Protein AF-A0A916Y5K3-F1 (afdb_monomer_lite)

Structure (mmCIF, N/CA/C/O backbone):
data_AF-A0A916Y5K3-F1
#
_entry.id   AF-A0A916Y5K3-F1
#
loop_
_atom_site.group_PDB
_atom_site.id
_atom_site.type_symbol
_atom_site.label_atom_id
_atom_site.label_alt_id
_atom_site.label_comp_id
_atom_site.label_asym_id
_atom_site.label_entity_id
_atom_site.label_seq_id
_atom_site.pdbx_PDB_ins_code
_atom_site.Cartn_x
_atom_site.Cartn_y
_atom_site.Cartn_z
_atom_site.occupancy
_atom_site.B_iso_or_equiv
_atom_site.auth_seq_id
_atom_site.auth_comp_id
_atom_site.auth_asym_id
_atom_site.auth_atom_id
_atom_site.pdbx_PDB_model_num
ATOM 1 N N . MET A 1 1 ? 9.967 11.584 -14.948 1.00 51.75 1 MET A N 1
ATOM 2 C CA . MET A 1 1 ? 10.440 11.968 -13.600 1.00 51.75 1 MET A CA 1
ATOM 3 C C . MET A 1 1 ? 10.871 10.692 -12.907 1.00 51.75 1 MET A C 1
ATOM 5 O O . MET A 1 1 ? 10.026 9.836 -12.702 1.00 51.75 1 MET A O 1
ATOM 9 N N . SER A 1 2 ? 12.163 10.519 -12.639 1.00 63.81 2 SER A N 1
ATOM 10 C CA . SER A 1 2 ? 12.663 9.316 -11.961 1.00 63.81 2 SER A CA 1
ATOM 11 C C . SER A 1 2 ? 12.375 9.411 -10.464 1.00 63.81 2 SER A C 1
ATOM 13 O O . SER A 1 2 ? 12.598 10.466 -9.868 1.00 63.81 2 SER A O 1
ATOM 15 N N . ALA A 1 3 ? 11.854 8.342 -9.862 1.00 78.56 3 ALA A N 1
ATOM 16 C CA . ALA A 1 3 ? 11.549 8.326 -8.436 1.00 78.56 3 ALA A CA 1
ATOM 17 C C . ALA A 1 3 ? 12.839 8.392 -7.595 1.00 78.56 3 ALA A C 1
ATOM 19 O O . ALA A 1 3 ? 13.803 7.673 -7.861 1.00 78.56 3 ALA A O 1
ATOM 20 N N . ASP A 1 4 ? 12.857 9.253 -6.576 1.00 87.50 4 ASP A N 1
ATOM 21 C CA . ASP A 1 4 ? 13.990 9.397 -5.659 1.00 87.50 4 ASP A CA 1
ATOM 22 C C . ASP A 1 4 ? 13.967 8.278 -4.607 1.00 87.50 4 ASP A C 1
ATOM 24 O O . ASP A 1 4 ? 13.232 8.336 -3.618 1.00 87.50 4 ASP A O 1
ATOM 28 N N . LEU A 1 5 ? 14.783 7.247 -4.836 1.00 88.06 5 LEU A N 1
ATOM 29 C CA . LEU A 1 5 ? 14.862 6.051 -3.994 1.00 88.06 5 LEU A CA 1
ATOM 30 C C . LEU A 1 5 ? 15.294 6.352 -2.551 1.00 88.06 5 LEU A C 1
ATOM 32 O O . LEU A 1 5 ? 14.921 5.622 -1.635 1.00 88.06 5 LEU A O 1
ATOM 36 N N . SER A 1 6 ? 16.053 7.429 -2.325 1.00 90.25 6 SER A N 1
ATOM 37 C CA . SER A 1 6 ? 16.591 7.760 -0.997 1.00 90.25 6 SER A CA 1
ATOM 38 C C . SER A 1 6 ? 15.511 8.143 0.022 1.00 90.25 6 SER A C 1
ATOM 40 O O . SER A 1 6 ? 15.735 8.063 1.228 1.00 90.25 6 SER A O 1
ATOM 42 N N . LYS A 1 7 ? 14.324 8.533 -0.457 1.00 89.44 7 LYS A N 1
ATOM 43 C CA . LYS A 1 7 ? 13.197 8.993 0.367 1.00 89.44 7 LYS A CA 1
ATOM 44 C C . LYS A 1 7 ? 12.125 7.926 0.587 1.00 89.44 7 LYS A C 1
ATOM 46 O O . LYS A 1 7 ? 11.134 8.194 1.263 1.00 89.44 7 LYS A O 1
ATOM 51 N N . MET A 1 8 ? 12.290 6.738 0.008 1.00 91.88 8 MET A N 1
ATOM 52 C CA . MET A 1 8 ? 11.292 5.673 0.078 1.00 91.88 8 MET A CA 1
ATOM 53 C C . MET A 1 8 ? 11.357 4.919 1.406 1.00 91.88 8 MET A C 1
ATOM 55 O O . MET A 1 8 ? 12.430 4.636 1.939 1.00 91.88 8 MET A O 1
ATOM 59 N N . ALA A 1 9 ? 10.192 4.522 1.920 1.00 92.56 9 ALA A N 1
ATOM 60 C CA . ALA A 1 9 ? 10.136 3.603 3.051 1.00 92.56 9 ALA A CA 1
ATOM 61 C C . ALA A 1 9 ? 10.718 2.225 2.655 1.00 92.56 9 ALA A C 1
ATOM 63 O O . ALA A 1 9 ? 10.640 1.851 1.486 1.00 92.56 9 ALA A O 1
ATOM 64 N N . PRO A 1 10 ? 11.227 1.399 3.587 1.00 94.62 10 PRO A N 1
ATOM 65 C CA . PRO A 1 10 ? 11.921 0.152 3.236 1.00 94.62 10 PRO A CA 1
ATOM 66 C C . PRO A 1 10 ? 11.126 -0.817 2.341 1.00 94.62 10 PRO A C 1
ATOM 68 O O . PRO A 1 10 ? 11.679 -1.410 1.417 1.00 94.62 10 PRO A O 1
ATOM 71 N N . ALA A 1 11 ? 9.818 -0.969 2.580 1.00 94.38 11 ALA A N 1
ATOM 72 C CA . ALA A 1 11 ? 8.956 -1.823 1.757 1.00 94.38 11 ALA A CA 1
ATOM 73 C C . ALA A 1 11 ? 8.743 -1.257 0.342 1.00 94.38 11 ALA A C 1
ATOM 75 O O . ALA A 1 11 ? 8.694 -2.008 -0.628 1.00 94.38 11 ALA A O 1
ATOM 76 N N . GLU A 1 12 ? 8.653 0.068 0.245 1.00 94.44 12 GLU A N 1
ATOM 77 C CA . GLU A 1 12 ? 8.509 0.805 -1.005 1.00 94.44 12 GLU A CA 1
ATOM 78 C C . GLU A 1 12 ? 9.791 0.727 -1.839 1.00 94.44 12 GLU A C 1
ATOM 80 O O . GLU A 1 12 ? 9.747 0.349 -3.006 1.00 94.44 12 GLU A O 1
ATOM 85 N N . LEU A 1 13 ? 10.939 0.969 -1.200 1.00 95.38 13 LEU A N 1
ATOM 86 C CA . LEU A 1 13 ? 12.261 0.847 -1.802 1.00 95.38 13 LEU A CA 1
ATOM 87 C C . LEU A 1 13 ? 12.489 -0.561 -2.353 1.00 95.38 13 LEU A C 1
ATOM 89 O O . LEU A 1 13 ? 12.953 -0.722 -3.476 1.00 95.38 13 LEU A O 1
ATOM 93 N N . LYS A 1 14 ? 12.121 -1.594 -1.586 1.00 95.38 14 LYS A N 1
ATOM 94 C CA . LYS A 1 14 ? 12.216 -2.984 -2.038 1.00 95.38 14 LYS A CA 1
ATOM 95 C C . LYS A 1 14 ? 11.357 -3.236 -3.278 1.00 95.38 14 LYS A C 1
ATOM 97 O O . LYS A 1 14 ? 11.825 -3.901 -4.201 1.00 95.38 14 LYS A O 1
ATOM 102 N N . ALA A 1 15 ? 10.125 -2.727 -3.306 1.00 95.00 15 ALA A N 1
ATOM 103 C CA . ALA A 1 15 ? 9.248 -2.859 -4.466 1.00 95.00 15 ALA A CA 1
ATOM 104 C C . ALA A 1 15 ? 9.835 -2.143 -5.693 1.00 95.00 15 ALA A C 1
ATOM 106 O O . ALA A 1 15 ? 9.921 -2.756 -6.752 1.00 95.00 15 ALA A O 1
ATOM 107 N N . ALA A 1 16 ? 10.336 -0.916 -5.523 1.00 94.50 16 ALA A N 1
ATOM 108 C CA . ALA A 1 16 ? 11.004 -0.142 -6.569 1.00 94.50 16 ALA A CA 1
ATOM 109 C C . ALA A 1 16 ? 12.274 -0.826 -7.103 1.00 94.50 16 ALA A C 1
ATOM 111 O O . ALA A 1 16 ? 12.496 -0.887 -8.307 1.00 94.50 16 ALA A O 1
ATOM 112 N N . MET A 1 17 ? 13.106 -1.386 -6.223 1.00 94.94 17 MET A N 1
ATOM 113 C CA . MET A 1 17 ? 14.322 -2.105 -6.620 1.00 94.94 17 MET A CA 1
ATOM 114 C C . MET A 1 17 ? 14.027 -3.438 -7.316 1.00 94.94 17 MET A C 1
ATOM 116 O O . MET A 1 17 ? 14.829 -3.886 -8.127 1.00 94.94 17 MET A O 1
ATOM 120 N N . THR A 1 18 ? 12.901 -4.080 -6.996 1.00 94.19 18 THR A N 1
ATOM 121 C CA . THR A 1 18 ? 12.532 -5.382 -7.575 1.00 94.19 18 THR A CA 1
ATOM 122 C C . THR A 1 18 ? 11.780 -5.226 -8.899 1.00 94.19 18 THR A C 1
ATOM 124 O O . THR A 1 18 ? 12.056 -5.960 -9.839 1.00 94.19 18 THR A O 1
ATOM 127 N N . GLY A 1 19 ? 10.821 -4.296 -8.968 1.00 90.56 19 GLY A N 1
ATOM 128 C CA . GLY A 1 19 ? 9.932 -4.097 -10.121 1.00 90.56 19 GLY A CA 1
ATOM 129 C C . GLY A 1 19 ? 10.277 -2.898 -11.006 1.00 90.56 19 GLY A C 1
ATOM 130 O O . GLY A 1 19 ? 9.600 -2.674 -12.002 1.00 90.56 19 GLY A O 1
ATOM 131 N N . GLY A 1 20 ? 11.306 -2.123 -10.657 1.00 93.38 20 GLY A N 1
ATOM 132 C CA . GLY A 1 20 ? 11.635 -0.869 -11.329 1.00 93.38 20 GLY A CA 1
ATOM 133 C C . GLY A 1 20 ? 10.792 0.316 -10.847 1.00 93.38 20 GLY A C 1
ATOM 134 O O . GLY A 1 20 ? 9.946 0.204 -9.959 1.00 93.38 20 GLY A O 1
ATOM 135 N N . THR A 1 21 ? 11.061 1.483 -11.432 1.00 94.19 21 THR A N 1
ATOM 136 C CA . THR A 1 21 ? 10.405 2.762 -11.099 1.00 94.19 21 THR A CA 1
ATOM 137 C C . THR A 1 21 ? 9.678 3.388 -12.286 1.00 94.19 21 THR A C 1
ATOM 139 O O . THR A 1 21 ? 9.392 4.589 -12.278 1.00 94.19 21 THR A O 1
ATOM 142 N N . ASP A 1 22 ? 9.379 2.594 -13.316 1.00 93.56 22 ASP A N 1
ATOM 143 C CA . ASP A 1 22 ? 8.674 3.099 -14.487 1.00 93.56 22 ASP A CA 1
ATOM 144 C C . ASP A 1 22 ? 7.237 3.509 -14.134 1.00 93.56 22 ASP A C 1
ATOM 146 O O . ASP A 1 22 ? 6.495 2.783 -13.472 1.00 93.56 22 ASP A O 1
ATOM 150 N N . GLY A 1 23 ? 6.866 4.730 -14.520 1.00 91.31 23 GLY A N 1
ATOM 151 C CA . GLY A 1 23 ? 5.579 5.343 -14.180 1.00 91.31 23 GLY A CA 1
ATOM 152 C C . GLY A 1 23 ? 5.241 5.406 -12.681 1.00 91.31 23 GLY A C 1
ATOM 153 O O . GLY A 1 23 ? 4.060 5.517 -12.338 1.00 91.31 23 GLY A O 1
ATOM 154 N N . TRP A 1 24 ? 6.245 5.367 -11.794 1.00 93.81 24 TRP A N 1
ATOM 155 C CA . TRP A 1 24 ? 6.052 5.389 -10.341 1.00 93.81 24 TRP A CA 1
ATOM 156 C C . TRP A 1 24 ? 5.173 6.562 -9.892 1.00 93.81 24 TRP A C 1
ATOM 158 O O . TRP A 1 24 ? 5.412 7.719 -10.245 1.00 93.81 24 TRP A O 1
ATOM 168 N N . GLY A 1 25 ? 4.133 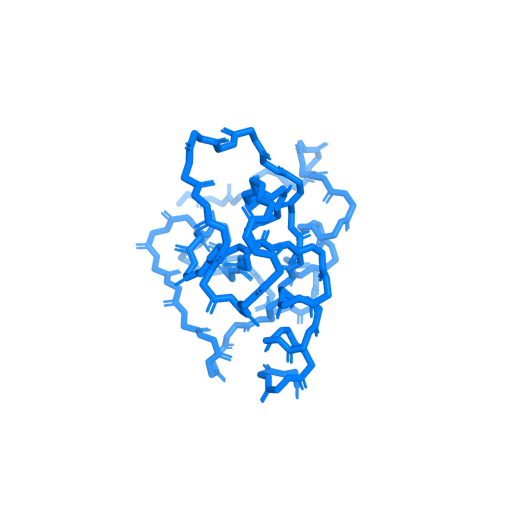6.270 -9.114 1.00 92.94 25 GLY A N 1
ATOM 169 C CA . GLY A 1 25 ? 3.158 7.249 -8.631 1.00 92.94 25 GLY A CA 1
ATOM 170 C C . GLY A 1 25 ? 2.182 7.768 -9.692 1.00 92.94 25 GLY A C 1
ATOM 171 O O . GLY A 1 25 ? 1.296 8.546 -9.349 1.00 92.94 25 GLY A O 1
ATOM 172 N N . SER A 1 26 ? 2.310 7.339 -10.953 1.00 94.38 26 SER A N 1
ATOM 173 C CA . SER A 1 26 ? 1.433 7.752 -12.060 1.00 94.38 26 SER A CA 1
ATOM 174 C C . SER A 1 26 ? 0.431 6.666 -12.444 1.00 94.38 26 SER A C 1
ATOM 176 O O . SER A 1 26 ? -0.738 6.966 -12.675 1.00 94.38 26 SER A O 1
ATOM 178 N N . TYR A 1 27 ? 0.860 5.401 -12.468 1.00 94.81 27 TYR A N 1
ATOM 179 C CA . TYR A 1 27 ? -0.017 4.253 -12.695 1.00 94.81 27 TYR A CA 1
ATOM 180 C C . TY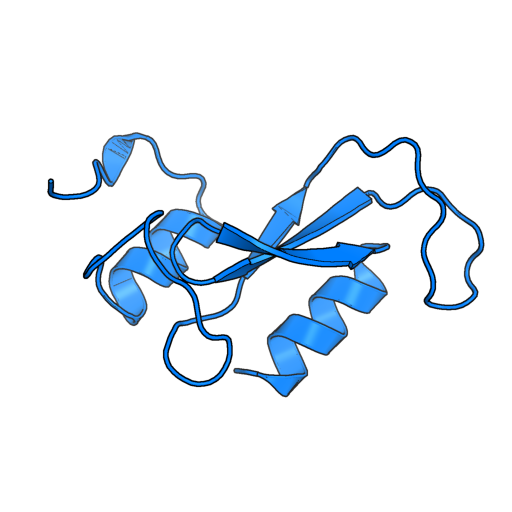R A 1 27 ? 0.386 3.081 -11.806 1.00 94.81 27 TYR A C 1
ATOM 182 O O . TYR A 1 27 ? 1.540 2.966 -11.404 1.00 94.81 27 TYR A O 1
ATOM 190 N N . ALA A 1 28 ? -0.566 2.212 -11.482 1.00 96.00 28 ALA A N 1
ATOM 191 C CA . ALA A 1 28 ? -0.289 1.021 -10.700 1.00 96.00 28 ALA A CA 1
ATOM 192 C C . ALA A 1 28 ? -1.220 -0.118 -11.091 1.00 96.00 28 ALA A C 1
ATOM 194 O O . ALA A 1 28 ? -2.429 0.059 -11.231 1.00 96.00 28 ALA A O 1
ATOM 195 N N . SER A 1 29 ? -0.634 -1.302 -11.196 1.00 95.38 29 SER A N 1
ATOM 196 C CA . SER A 1 29 ? -1.329 -2.558 -11.441 1.00 95.38 29 SER A CA 1
ATOM 197 C C . SER A 1 29 ? -0.743 -3.610 -10.516 1.00 95.38 29 SER A C 1
ATOM 199 O O . SER A 1 29 ? 0.474 -3.784 -10.481 1.00 95.38 29 SER A O 1
ATOM 201 N N . ALA A 1 30 ? -1.602 -4.312 -9.778 1.00 95.31 30 ALA A N 1
ATOM 202 C CA . ALA A 1 30 ? -1.178 -5.405 -8.907 1.00 95.31 30 ALA A CA 1
ATOM 203 C C . ALA A 1 30 ? -0.714 -6.643 -9.692 1.00 95.31 30 ALA A C 1
ATOM 205 O O . ALA A 1 30 ? -0.107 -7.526 -9.107 1.00 95.31 30 ALA A O 1
ATOM 206 N N . ALA A 1 31 ? -1.017 -6.719 -10.993 1.00 94.81 31 ALA A N 1
ATOM 207 C CA . ALA A 1 31 ? -0.556 -7.801 -11.860 1.00 94.81 31 ALA A CA 1
ATOM 208 C C . ALA A 1 31 ? 0.831 -7.522 -12.465 1.00 94.81 31 ALA A C 1
ATOM 210 O O . ALA A 1 31 ? 1.569 -8.457 -12.751 1.00 94.81 31 ALA A O 1
ATOM 211 N N . GLU A 1 32 ? 1.177 -6.248 -12.671 1.00 95.00 32 GLU A N 1
ATOM 212 C CA . GLU A 1 32 ? 2.407 -5.843 -13.372 1.00 95.00 32 GLU A CA 1
ATOM 213 C C . GLU A 1 32 ? 3.499 -5.340 -12.421 1.00 95.00 32 GLU A C 1
ATOM 215 O O . GLU A 1 32 ? 4.683 -5.461 -12.719 1.00 95.00 32 GLU A O 1
ATOM 220 N N . HIS A 1 33 ? 3.121 -4.778 -11.269 1.00 96.38 33 HIS A N 1
ATOM 221 C CA . HIS A 1 33 ? 4.057 -4.178 -10.320 1.00 96.38 33 HIS A CA 1
ATOM 222 C C . HIS A 1 33 ? 4.076 -4.948 -9.016 1.00 96.38 33 HIS A C 1
ATOM 224 O O . HIS A 1 33 ? 3.070 -5.505 -8.587 1.00 96.38 33 HIS A O 1
ATOM 230 N N . VAL A 1 34 ? 5.211 -4.874 -8.328 1.00 97.06 34 VAL A N 1
ATOM 231 C CA . VAL A 1 34 ? 5.414 -5.549 -7.048 1.00 97.06 34 VAL A CA 1
ATOM 232 C C . VAL A 1 34 ? 4.517 -4.922 -5.971 1.00 97.06 34 VAL A C 1
ATOM 234 O O . VAL A 1 34 ? 4.729 -3.757 -5.610 1.00 97.06 34 VAL A O 1
ATOM 237 N N . PRO A 1 35 ? 3.540 -5.666 -5.417 1.00 97.50 35 PRO A N 1
ATOM 238 C CA . PRO A 1 35 ? 2.699 -5.155 -4.349 1.00 97.50 35 PRO A CA 1
ATOM 239 C C . PRO A 1 35 ? 3.449 -5.137 -3.014 1.00 97.50 35 PRO A C 1
ATOM 241 O O . PRO A 1 35 ? 4.255 -6.016 -2.699 1.00 97.50 35 PRO A O 1
ATOM 244 N N . TYR A 1 36 ? 3.143 -4.149 -2.181 1.00 97.50 36 TYR A N 1
ATOM 245 C CA . TYR A 1 36 ? 3.711 -4.001 -0.844 1.00 97.50 36 TYR A CA 1
ATOM 246 C C . TYR A 1 36 ? 2.699 -3.399 0.135 1.00 97.50 36 TYR A C 1
ATOM 248 O O . TYR A 1 36 ? 1.697 -2.801 -0.250 1.00 97.50 36 TYR A O 1
ATOM 256 N N . SER A 1 37 ? 2.948 -3.582 1.432 1.00 97.62 37 SER A N 1
ATOM 257 C CA . SER A 1 37 ? 2.120 -3.019 2.504 1.00 97.62 37 SER A CA 1
ATOM 258 C C . SER A 1 37 ? 2.720 -1.709 3.007 1.00 97.62 37 SER A C 1
ATOM 260 O O . SER A 1 37 ? 3.939 -1.608 3.167 1.00 97.62 37 SER A O 1
ATOM 262 N N . ARG A 1 38 ? 1.871 -0.719 3.298 1.00 96.75 38 ARG A N 1
ATOM 263 C CA . ARG A 1 38 ? 2.268 0.549 3.924 1.00 96.75 38 ARG A CA 1
ATOM 264 C C . ARG A 1 38 ? 1.312 0.920 5.062 1.00 96.75 38 ARG A C 1
ATOM 266 O O . ARG A 1 38 ? 0.106 0.952 4.817 1.00 96.75 38 ARG A O 1
ATOM 273 N N . PRO A 1 39 ? 1.799 1.246 6.272 1.00 96.75 39 PRO A N 1
ATOM 274 C CA . PRO A 1 39 ? 0.948 1.764 7.341 1.00 96.75 39 PRO A CA 1
ATOM 275 C C . PRO A 1 39 ? 0.256 3.073 6.939 1.00 96.75 39 PRO A C 1
ATOM 277 O O . PRO A 1 39 ? 0.869 3.938 6.313 1.00 96.75 39 PRO A O 1
ATOM 280 N N . VAL A 1 40 ? -1.014 3.233 7.310 1.00 96.00 40 VAL A N 1
ATOM 281 C CA . VAL A 1 40 ? -1.812 4.439 7.053 1.00 96.00 40 VAL A CA 1
ATOM 282 C C . VAL A 1 40 ? -2.708 4.775 8.237 1.00 96.00 40 VAL A C 1
ATOM 284 O O . VAL A 1 40 ? -3.170 3.901 8.970 1.00 96.00 40 VAL A O 1
ATOM 287 N N . VAL A 1 41 ? -3.022 6.061 8.384 1.00 95.19 41 VAL A N 1
ATOM 288 C CA . VAL A 1 41 ? -4.043 6.527 9.325 1.00 95.19 41 VAL A CA 1
ATOM 289 C C . VAL A 1 41 ? -5.347 6.724 8.559 1.00 95.19 41 VAL A C 1
ATOM 291 O O . VAL A 1 41 ? -5.528 7.718 7.861 1.00 95.19 41 VAL A O 1
ATOM 294 N N . SER A 1 42 ? -6.275 5.777 8.689 1.00 94.06 42 SER A N 1
ATOM 295 C CA . SER A 1 42 ? -7.590 5.837 8.039 1.00 94.06 42 SER A CA 1
ATOM 296 C C . SER A 1 42 ? -8.708 6.033 9.057 1.00 94.06 42 SER A C 1
ATOM 298 O O . SER A 1 42 ? -8.653 5.545 10.189 1.00 94.06 42 SER A O 1
ATOM 300 N N . ARG A 1 43 ? -9.759 6.757 8.665 1.00 94.69 43 ARG A N 1
ATOM 301 C CA . ARG A 1 43 ? -11.003 6.891 9.447 1.00 94.69 43 ARG A CA 1
ATOM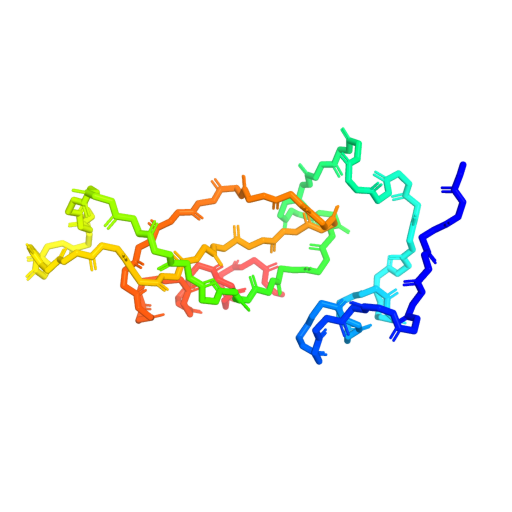 302 C C . ARG A 1 43 ? -12.023 5.795 9.124 1.00 94.69 43 ARG A C 1
ATOM 304 O O . ARG A 1 43 ? -13.039 5.702 9.805 1.00 94.69 43 ARG A O 1
ATOM 311 N N . ARG A 1 44 ? -11.771 4.975 8.099 1.00 94.69 44 ARG A N 1
ATOM 312 C CA . ARG A 1 44 ? -12.688 3.915 7.666 1.00 94.69 44 ARG A CA 1
ATOM 313 C C . ARG A 1 44 ? -12.484 2.641 8.481 1.00 94.69 44 ARG A C 1
ATOM 315 O O . ARG A 1 44 ? -11.412 2.403 9.044 1.00 94.69 44 ARG A O 1
ATOM 322 N N . ARG A 1 45 ? -13.529 1.814 8.526 1.00 95.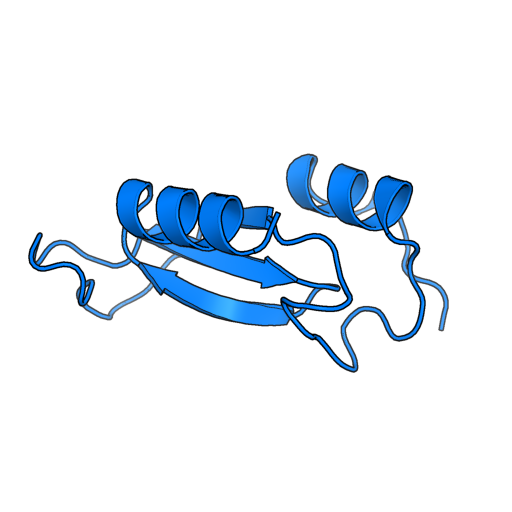88 45 ARG A N 1
ATOM 323 C CA . ARG A 1 45 ? -13.464 0.455 9.074 1.00 95.88 45 ARG A CA 1
ATOM 324 C C . ARG A 1 45 ? -12.983 -0.511 8.003 1.00 95.88 45 ARG A C 1
ATOM 326 O O . ARG A 1 45 ? -13.328 -0.363 6.837 1.00 95.88 45 ARG A O 1
ATOM 333 N N . CYS A 1 46 ? -12.222 -1.514 8.417 1.00 95.81 46 CYS A N 1
ATOM 334 C CA . CYS A 1 46 ? -11.771 -2.560 7.520 1.00 95.81 46 CYS A CA 1
ATOM 335 C C . CYS A 1 46 ? -12.938 -3.454 7.076 1.00 95.81 46 CYS A C 1
ATOM 337 O O . CYS A 1 46 ? -13.757 -3.885 7.893 1.00 95.81 46 CYS A O 1
ATOM 339 N N . LEU A 1 47 ? -12.956 -3.777 5.782 1.00 89.25 47 LEU A N 1
ATOM 340 C CA . LEU A 1 47 ? -13.967 -4.619 5.140 1.00 89.25 47 LEU A CA 1
ATOM 341 C C . LEU A 1 47 ? -13.711 -6.129 5.290 1.00 89.25 47 LEU A C 1
ATOM 343 O O . LEU A 1 47 ? -14.537 -6.928 4.872 1.00 89.25 47 LEU A O 1
ATOM 347 N N . CYS A 1 48 ? -12.610 -6.547 5.927 1.00 94.06 48 CYS A N 1
ATOM 348 C CA . CYS A 1 48 ? -12.294 -7.970 6.120 1.00 94.06 48 CYS A CA 1
ATOM 349 C C . CYS A 1 48 ? -13.145 -8.671 7.196 1.00 94.06 48 CYS A C 1
ATOM 351 O O . CYS A 1 48 ? -12.947 -9.853 7.459 1.00 94.06 48 CYS A O 1
ATOM 353 N N . GLY A 1 49 ? -14.045 -7.937 7.859 1.00 93.81 49 GLY A N 1
ATOM 354 C CA . GLY A 1 49 ? -14.902 -8.443 8.932 1.00 93.81 49 GLY A CA 1
ATOM 355 C C . GLY A 1 49 ? -14.386 -8.182 10.350 1.00 93.81 49 GLY A C 1
ATOM 356 O O . GLY A 1 49 ? -15.161 -8.310 11.292 1.00 93.81 49 GLY A O 1
ATOM 357 N N . CYS A 1 50 ? -13.137 -7.729 10.534 1.00 94.38 50 CYS A N 1
ATOM 358 C CA . CYS A 1 50 ? -12.612 -7.423 11.875 1.00 94.38 50 CYS A CA 1
ATOM 359 C C . CYS A 1 50 ? -13.254 -6.184 12.526 1.00 94.38 50 CYS A C 1
ATOM 361 O O . CYS A 1 50 ? -13.126 -5.987 13.730 1.00 94.38 50 CYS A O 1
ATOM 363 N N . LYS A 1 51 ? -13.928 -5.330 11.738 1.00 92.75 51 LYS A N 1
ATOM 364 C CA . LYS A 1 51 ? -14.598 -4.079 12.156 1.00 92.75 51 LYS A CA 1
ATOM 365 C C . LYS A 1 51 ? -13.691 -3.027 12.818 1.00 92.75 51 LYS A C 1
ATOM 367 O O . LYS A 1 51 ? -14.180 -1.937 13.134 1.00 92.75 51 LYS A O 1
ATOM 372 N N . SER A 1 52 ? -12.398 -3.300 12.988 1.00 93.94 52 SER A N 1
ATOM 373 C CA . SER A 1 52 ? -11.373 -2.335 13.398 1.00 93.94 52 SER A CA 1
ATOM 374 C C . SER A 1 52 ? -11.129 -1.283 12.312 1.00 93.94 52 SER A C 1
ATOM 376 O O . SER A 1 52 ? -11.578 -1.426 11.172 1.00 93.94 52 SER A O 1
ATOM 378 N N . ARG A 1 53 ? -10.410 -0.209 12.655 1.00 96.44 53 ARG A N 1
ATOM 379 C CA . ARG A 1 53 ? -9.971 0.794 11.673 1.00 96.44 53 ARG A CA 1
ATOM 380 C C . ARG A 1 53 ? -8.991 0.175 10.677 1.00 96.44 53 ARG A C 1
ATOM 382 O O . ARG A 1 53 ? -8.232 -0.724 11.035 1.00 96.44 53 ARG A O 1
ATOM 389 N N . GLU A 1 54 ? -9.009 0.655 9.438 1.00 97.38 54 GLU A N 1
ATOM 390 C CA . GLU A 1 54 ? -7.938 0.334 8.492 1.00 97.38 54 GLU A CA 1
ATOM 391 C C . GLU A 1 54 ? -6.625 0.938 9.006 1.00 97.38 54 GLU A C 1
ATOM 393 O O . GLU A 1 54 ? -6.584 2.100 9.417 1.00 97.38 54 GLU A O 1
ATOM 398 N N . THR A 1 55 ? -5.567 0.136 8.986 1.00 97.69 55 THR A N 1
ATOM 399 C CA . THR A 1 55 ? -4.233 0.520 9.464 1.00 97.69 55 THR A CA 1
ATOM 400 C C . THR A 1 55 ? -3.176 0.412 8.377 1.00 97.69 55 THR A C 1
ATOM 402 O O . THR A 1 55 ? -2.075 0.919 8.555 1.00 97.69 55 THR A O 1
ATOM 405 N N . HIS A 1 56 ? -3.495 -0.237 7.256 1.00 97.81 56 HIS A N 1
ATOM 406 C CA . HIS A 1 56 ? -2.563 -0.497 6.172 1.00 97.81 56 HIS A CA 1
ATOM 407 C C . HIS A 1 56 ? -3.217 -0.250 4.811 1.00 97.81 56 HIS A C 1
ATOM 409 O O . HIS A 1 56 ? -4.410 -0.495 4.618 1.00 97.81 56 HIS A O 1
ATOM 415 N N . ALA A 1 57 ? -2.403 0.199 3.864 1.00 97.50 57 ALA A N 1
ATOM 416 C CA . ALA A 1 57 ? -2.702 0.269 2.446 1.00 97.50 57 ALA A CA 1
ATOM 417 C C . ALA A 1 57 ? -1.915 -0.816 1.705 1.00 97.50 57 ALA A C 1
ATOM 419 O O . ALA A 1 57 ? -0.721 -1.000 1.957 1.00 97.50 57 ALA A O 1
ATOM 420 N N . GLY A 1 58 ? -2.581 -1.511 0.785 1.00 97.50 58 GLY A N 1
ATOM 421 C CA . GLY A 1 58 ? -1.921 -2.315 -0.236 1.00 97.50 58 GLY A CA 1
ATOM 422 C C . GLY A 1 58 ? -1.534 -1.403 -1.388 1.00 97.50 58 GLY A C 1
ATOM 423 O O . GLY A 1 58 ? -2.396 -0.802 -2.033 1.00 97.50 58 GLY A O 1
ATOM 424 N N . MET A 1 59 ? -0.233 -1.261 -1.579 1.00 97.81 59 MET A N 1
ATOM 425 C CA . MET A 1 59 ? 0.390 -0.354 -2.525 1.00 97.81 59 MET A CA 1
ATOM 426 C C . MET A 1 59 ? 0.992 -1.145 -3.682 1.00 97.81 59 MET A C 1
ATOM 428 O O . MET A 1 59 ? 1.436 -2.275 -3.493 1.00 97.81 59 MET A O 1
ATOM 432 N N . ALA A 1 60 ? 1.063 -0.529 -4.852 1.00 97.56 60 ALA A N 1
ATOM 433 C CA . ALA A 1 60 ? 1.868 -0.980 -5.977 1.00 97.56 60 ALA A CA 1
ATOM 434 C C . ALA A 1 60 ? 2.352 0.264 -6.730 1.00 97.56 60 ALA A C 1
ATOM 436 O O . ALA A 1 60 ? 1.606 1.235 -6.829 1.00 97.56 60 ALA A O 1
ATOM 437 N N . ASN A 1 61 ? 3.597 0.265 -7.207 1.00 96.06 61 ASN A N 1
ATOM 438 C CA . ASN A 1 61 ? 4.180 1.381 -7.968 1.00 96.06 61 ASN A CA 1
ATOM 439 C C . ASN A 1 61 ? 3.943 2.784 -7.355 1.00 96.06 61 ASN A C 1
ATOM 441 O O . ASN A 1 61 ? 3.598 3.731 -8.057 1.00 96.06 61 ASN A O 1
ATOM 445 N N . GLY A 1 62 ? 4.017 2.925 -6.026 1.00 94.88 62 GLY A N 1
ATOM 446 C CA . GLY A 1 62 ? 3.765 4.201 -5.340 1.00 94.88 62 GLY A CA 1
ATOM 447 C C . GLY A 1 62 ? 2.291 4.578 -5.115 1.00 94.88 62 GLY A C 1
ATOM 448 O O . GLY A 1 62 ? 2.026 5.579 -4.449 1.00 94.88 62 GLY A O 1
ATOM 449 N N . ILE A 1 63 ? 1.317 3.792 -5.590 1.00 96.50 63 ILE A N 1
ATOM 450 C CA . ILE A 1 63 ? -0.127 4.090 -5.503 1.00 96.50 63 ILE A CA 1
ATOM 451 C C . ILE A 1 63 ? -0.857 3.059 -4.634 1.00 96.50 63 ILE A C 1
ATOM 453 O O . ILE A 1 63 ? -0.577 1.863 -4.685 1.00 96.50 63 ILE A O 1
ATOM 457 N N . ALA A 1 64 ? -1.820 3.519 -3.830 1.00 96.94 64 ALA A N 1
ATOM 458 C CA . ALA A 1 64 ? -2.683 2.645 -3.037 1.00 96.94 64 ALA A CA 1
ATOM 459 C C . ALA A 1 64 ? -3.792 2.036 -3.908 1.00 96.94 64 ALA A C 1
ATOM 461 O O . ALA A 1 64 ? -4.620 2.766 -4.448 1.00 96.94 64 ALA A O 1
ATOM 462 N N . LEU A 1 65 ? -3.849 0.706 -3.983 1.00 96.94 65 LEU A N 1
ATOM 463 C CA . LEU A 1 65 ? -4.894 -0.037 -4.698 1.00 96.94 65 LEU A CA 1
ATOM 464 C C . LEU A 1 65 ? -5.966 -0.590 -3.753 1.00 96.94 65 LEU A C 1
ATOM 466 O O . LEU A 1 65 ? -7.106 -0.816 -4.149 1.00 96.94 65 LEU A O 1
ATOM 470 N N . THR A 1 66 ? -5.617 -0.808 -2.485 1.00 96.50 66 THR A N 1
ATOM 471 C CA . THR A 1 66 ? -6.540 -1.330 -1.474 1.00 96.50 66 THR A CA 1
ATOM 472 C C . THR A 1 66 ? -6.174 -0.829 -0.080 1.00 96.50 66 THR A C 1
ATOM 474 O O . THR A 1 66 ? -5.074 -0.326 0.137 1.00 96.50 66 THR A O 1
ATOM 477 N N . ASN A 1 67 ? -7.083 -0.961 0.885 1.00 97.12 67 ASN A N 1
ATOM 478 C CA . ASN A 1 67 ? -6.831 -0.637 2.290 1.00 97.12 67 ASN A CA 1
ATOM 479 C C . ASN A 1 67 ? -7.490 -1.667 3.210 1.00 97.12 67 ASN A C 1
ATOM 481 O O . ASN A 1 67 ? -8.500 -2.276 2.861 1.00 97.12 67 ASN A O 1
ATOM 485 N N . GLY A 1 68 ? -6.936 -1.853 4.405 1.00 97.44 68 GLY A N 1
ATOM 486 C CA . GLY A 1 68 ? -7.511 -2.737 5.409 1.00 97.44 68 GLY A CA 1
ATOM 487 C C . GLY A 1 68 ? -6.700 -2.807 6.696 1.00 97.44 68 GLY A C 1
ATOM 488 O O . GLY A 1 68 ? -5.827 -1.982 6.959 1.00 97.44 68 GLY A O 1
ATOM 489 N N . CYS A 1 69 ? -7.011 -3.793 7.534 1.00 97.25 69 CYS A N 1
ATOM 490 C CA . CYS A 1 69 ? -6.122 -4.180 8.621 1.00 97.25 69 CYS A CA 1
ATOM 491 C C . CYS A 1 69 ? -4.858 -4.838 8.050 1.00 97.25 69 CYS A C 1
ATOM 493 O O . CYS A 1 69 ? -4.834 -5.256 6.889 1.00 97.25 69 CYS A O 1
ATOM 495 N N . GLU A 1 70 ? -3.830 -4.975 8.885 1.00 96.94 70 GLU A N 1
ATOM 496 C CA . GLU A 1 70 ? -2.555 -5.591 8.501 1.00 96.94 70 GLU A CA 1
ATOM 497 C C . GLU A 1 70 ? -2.748 -6.951 7.818 1.00 96.94 70 GLU A C 1
ATOM 499 O O . GLU A 1 70 ? -2.247 -7.174 6.719 1.00 96.94 70 GLU A O 1
ATOM 504 N N . LEU A 1 71 ? -3.562 -7.828 8.415 1.00 96.56 71 LEU A N 1
ATOM 505 C CA . LEU A 1 71 ? -3.803 -9.172 7.894 1.00 96.56 71 LEU A CA 1
ATOM 506 C C . LEU A 1 71 ? -4.485 -9.165 6.518 1.00 96.56 71 LEU A C 1
ATOM 508 O O . LEU A 1 71 ? -4.161 -9.988 5.663 1.00 96.56 71 LEU A O 1
ATOM 512 N N . TYR A 1 72 ? -5.436 -8.256 6.296 1.00 97.31 72 TYR A N 1
ATOM 513 C CA . TYR A 1 72 ? -6.124 -8.142 5.010 1.00 97.31 72 TYR A CA 1
ATOM 514 C C . TYR A 1 72 ? -5.157 -7.704 3.910 1.00 97.31 72 TYR A C 1
ATOM 516 O O . TYR A 1 72 ? -5.094 -8.336 2.856 1.00 97.31 72 TYR A O 1
ATOM 524 N N . VAL A 1 73 ? -4.357 -6.670 4.181 1.00 97.75 73 VAL A N 1
ATOM 525 C CA . VAL A 1 73 ? -3.365 -6.176 3.221 1.00 97.75 73 VAL A CA 1
ATOM 526 C C . VAL A 1 73 ? -2.275 -7.218 2.978 1.00 97.75 73 VAL A C 1
ATOM 528 O O . VAL A 1 73 ? -1.917 -7.451 1.830 1.00 97.75 73 VAL A O 1
ATOM 531 N N . ALA A 1 74 ? -1.805 -7.918 4.012 1.00 96.75 74 ALA A N 1
ATOM 532 C CA . ALA A 1 74 ? -0.829 -8.997 3.862 1.00 96.75 74 ALA A CA 1
ATOM 533 C C . ALA A 1 74 ? -1.345 -10.131 2.958 1.00 96.75 74 ALA A C 1
ATOM 535 O O . ALA A 1 74 ? -0.605 -10.634 2.111 1.00 96.75 74 ALA A O 1
ATOM 536 N N . ARG A 1 75 ? -2.624 -10.513 3.090 1.00 97.06 75 ARG A N 1
ATOM 537 C CA . ARG A 1 75 ? -3.267 -11.491 2.195 1.00 97.06 75 ARG A CA 1
ATOM 538 C C . ARG A 1 75 ? -3.357 -10.977 0.764 1.00 97.06 75 ARG A C 1
ATOM 540 O O . ARG A 1 75 ? -3.054 -11.729 -0.154 1.00 97.06 75 ARG A O 1
ATOM 547 N N . TRP A 1 76 ? -3.741 -9.716 0.581 1.00 97.38 76 TRP A N 1
ATOM 548 C CA . TRP A 1 76 ? -3.818 -9.103 -0.742 1.00 97.38 76 TRP A CA 1
ATOM 549 C C . TRP A 1 76 ? -2.447 -9.050 -1.427 1.00 97.38 76 TRP A C 1
ATOM 551 O O . TRP A 1 76 ? -2.342 -9.484 -2.569 1.00 97.38 76 TRP A O 1
ATOM 561 N N . VAL A 1 77 ? -1.394 -8.623 -0.716 1.00 97.38 77 VAL A N 1
ATOM 562 C CA . VAL A 1 77 ? -0.011 -8.623 -1.227 1.00 97.38 77 VAL A CA 1
ATOM 563 C C . VAL A 1 77 ? 0.401 -10.035 -1.625 1.0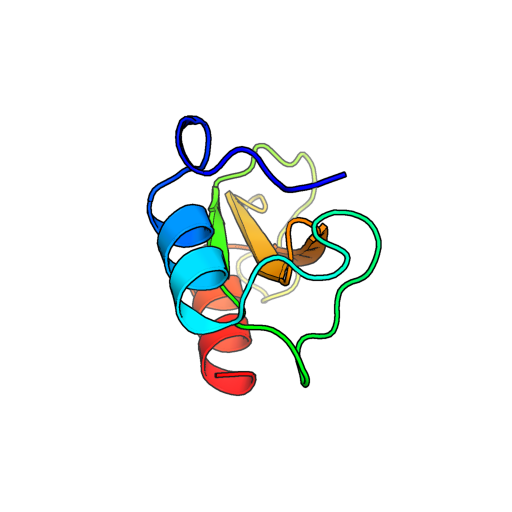0 97.38 77 VAL A C 1
ATOM 565 O O . VAL A 1 77 ? 0.916 -10.228 -2.715 1.00 97.38 77 VAL A O 1
ATOM 568 N N . ARG A 1 78 ? 0.135 -11.040 -0.781 1.00 97.00 78 ARG A N 1
ATOM 569 C CA . ARG A 1 78 ? 0.457 -12.441 -1.090 1.00 97.00 78 ARG A CA 1
ATOM 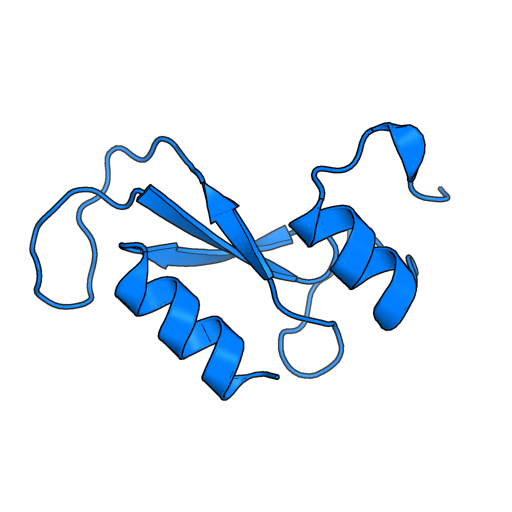570 C C . ARG A 1 78 ? -0.295 -12.974 -2.313 1.00 97.00 78 ARG A C 1
ATOM 572 O O . ARG A 1 78 ? 0.263 -13.795 -3.025 1.00 97.00 78 ARG A O 1
ATOM 579 N N . ALA A 1 79 ? -1.540 -12.557 -2.524 1.00 96.88 79 ALA A N 1
ATOM 580 C CA . ALA A 1 79 ? -2.351 -13.006 -3.655 1.00 96.88 79 ALA A CA 1
ATOM 581 C C . ALA A 1 79 ? -1.898 -12.418 -5.004 1.00 96.88 79 ALA A C 1
ATOM 583 O O . ALA A 1 79 ? -2.251 -12.974 -6.037 1.00 96.88 79 ALA A O 1
ATOM 584 N N . HIS A 1 80 ? -1.137 -11.320 -4.985 1.00 93.69 80 HIS A N 1
ATOM 585 C CA . HIS A 1 80 ? -0.665 -10.597 -6.173 1.00 93.69 80 HIS A CA 1
ATOM 586 C C . HIS A 1 80 ? 0.872 -10.564 -6.266 1.00 93.69 80 HIS A C 1
ATOM 588 O O . HIS A 1 80 ? 1.435 -9.718 -6.953 1.00 93.69 80 HIS A O 1
ATOM 594 N N . ARG A 1 81 ? 1.551 -11.434 -5.512 1.00 77.81 81 ARG A N 1
ATOM 595 C CA . ARG A 1 81 ? 3.010 -11.559 -5.508 1.00 77.81 81 ARG A CA 1
ATOM 596 C C . ARG A 1 81 ? 3.479 -12.621 -6.488 1.00 77.81 81 ARG A C 1
ATOM 598 O O . ARG A 1 81 ? 2.787 -13.657 -6.572 1.00 77.81 81 ARG A O 1
#

Radius of gyration: 12.62 Å; chains: 1; bounding box: 32×25×28 Å

Organism: NCBI:txid1776957

pLDDT: mean 93.8, std 6.77, range [51.75, 97.81]

Secondary structure (DSSP, 8-state):
----GGGS-HHHHHHHHHH--TTTTT---TTTS-EEEEE---SSBPTTTT-SBP-EEEEETTEEEEEE-HHHHHHHHHHT-

Foldseek 3Di:
DFDDLVPDDPQRNVQCVVLNQVCQPNDFDLQRGQKGKDFDDAPDAFPPPPRHGWGIFTDTSNDGPGIHHPVVSVVVNVVSD

Sequence (81 aa):
MSADLSKMAPAELKAAMTGGTDGWGSYASAAEHVPYSRPVVSRRRCLCGCKSRETHAGMANGIALTNGCELYVARWVRAHR